Protein AF-A0AAW2IKL6-F1 (afdb_monomer_lite)

Secondary structure (DSSP, 8-state):
-PPP----------EEE-TT--EEESHHHHHHHHHHHHHHHHGGG---HHHHHHHHHTS---S-HHHHHHHHHHTEEESSSS--BGGGEEE-----HHHHHHHHHHHHHHHHHHHHHS-TT--TT-TT--HHHHHHHHHHHHHHHHH--SSS----------S--

InterPro domains:
  IPR052343 Diverse Retrotransposon and Effector-Associated Protein [PTHR46890] (50-148)

pLDDT: mean 72.59, std 14.93, range [31.02, 94.31]

Structure (mmCIF, N/CA/C/O backbone):
data_AF-A0AAW2IKL6-F1
#
_entry.id   AF-A0AAW2IKL6-F1
#
loop_
_atom_site.group_PDB
_atom_site.id
_atom_site.type_symbol
_atom_site.label_atom_id
_atom_site.label_alt_id
_atom_site.label_comp_id
_atom_site.label_asym_id
_atom_site.label_entity_id
_atom_site.label_seq_id
_atom_site.pdbx_PDB_ins_code
_atom_site.Cartn_x
_atom_site.Cartn_y
_atom_site.Cartn_z
_atom_site.occupancy
_atom_site.B_iso_or_equiv
_atom_site.auth_seq_id
_atom_site.auth_comp_id
_atom_site.auth_asym_id
_atom_site.auth_atom_id
_atom_site.pdbx_PDB_model_num
ATOM 1 N N . MET A 1 1 ? -9.487 -8.761 -39.249 1.00 34.03 1 MET A N 1
ATOM 2 C CA . MET A 1 1 ? -8.473 -7.698 -39.400 1.00 34.03 1 MET A CA 1
ATOM 3 C C . MET A 1 1 ? -8.550 -6.831 -38.159 1.00 34.03 1 MET A C 1
ATOM 5 O O . MET A 1 1 ? -9.503 -6.082 -38.029 1.00 34.03 1 MET A O 1
ATOM 9 N N . LEU A 1 2 ? -7.641 -7.036 -37.207 1.00 32.25 2 LEU A N 1
ATOM 10 C CA . LEU A 1 2 ? -7.511 -6.189 -36.021 1.00 32.25 2 LEU A CA 1
ATOM 11 C C . LEU A 1 2 ? -6.420 -5.161 -36.328 1.00 32.25 2 LEU A C 1
ATOM 13 O O . LEU A 1 2 ? -5.327 -5.551 -36.740 1.00 32.25 2 LEU A O 1
ATOM 17 N N . GLU A 1 3 ? -6.736 -3.875 -36.195 1.00 31.02 3 GLU A N 1
ATOM 18 C CA . GLU A 1 3 ? -5.763 -2.793 -36.345 1.00 31.02 3 GLU A CA 1
ATOM 19 C C . GLU A 1 3 ? -4.630 -2.939 -35.313 1.00 31.02 3 GLU A C 1
ATOM 21 O O . GLU A 1 3 ? -4.895 -3.259 -34.149 1.00 31.02 3 GLU A O 1
ATOM 26 N N . PRO A 1 4 ? -3.362 -2.716 -35.700 1.00 36.72 4 PRO A N 1
ATOM 27 C CA . PRO A 1 4 ? -2.260 -2.734 -34.755 1.00 36.72 4 PRO A CA 1
ATOM 28 C C . PRO A 1 4 ? -2.360 -1.534 -33.808 1.00 36.72 4 PRO A C 1
ATOM 30 O O . PRO A 1 4 ? -2.489 -0.388 -34.236 1.00 36.72 4 PRO A O 1
ATOM 33 N N . LEU A 1 5 ? -2.272 -1.830 -32.510 1.00 33.62 5 LEU A N 1
ATOM 34 C CA . LEU A 1 5 ? -2.259 -0.877 -31.404 1.00 33.62 5 LEU A CA 1
ATOM 35 C C . LEU A 1 5 ? -1.321 0.301 -31.725 1.00 33.62 5 LEU A C 1
ATOM 37 O O . LEU A 1 5 ? -0.114 0.121 -31.913 1.00 33.62 5 LEU A O 1
ATOM 41 N N . ASN A 1 6 ? -1.896 1.501 -31.816 1.00 34.19 6 ASN A N 1
ATOM 42 C CA . ASN A 1 6 ? -1.189 2.733 -32.134 1.00 34.19 6 ASN A CA 1
ATOM 43 C C . ASN A 1 6 ? -0.055 2.938 -31.116 1.00 34.19 6 ASN A C 1
ATOM 45 O O . ASN A 1 6 ? -0.304 3.055 -29.914 1.00 34.19 6 ASN A O 1
ATOM 49 N N . LYS A 1 7 ? 1.192 2.929 -31.603 1.00 38.78 7 LYS A N 1
ATOM 50 C CA . LYS A 1 7 ? 2.412 3.215 -30.840 1.00 38.78 7 LYS A CA 1
ATOM 51 C C . LYS A 1 7 ? 2.359 4.673 -30.387 1.00 38.78 7 LYS A C 1
ATOM 53 O O . LYS A 1 7 ? 2.982 5.535 -30.998 1.00 38.78 7 LYS A O 1
ATOM 58 N N . ALA A 1 8 ? 1.594 4.953 -29.334 1.00 37.97 8 ALA A N 1
ATOM 59 C CA . ALA A 1 8 ? 1.669 6.211 -28.619 1.00 37.97 8 ALA A CA 1
ATOM 60 C C . ALA A 1 8 ? 3.132 6.396 -28.213 1.00 37.97 8 ALA A C 1
ATOM 62 O O . ALA A 1 8 ? 3.678 5.641 -27.411 1.00 37.97 8 ALA A O 1
ATOM 63 N N . THR A 1 9 ? 3.770 7.342 -28.891 1.00 37.25 9 THR A N 1
ATOM 64 C CA . THR A 1 9 ? 5.165 7.728 -28.790 1.00 37.25 9 THR A CA 1
ATOM 65 C C . THR A 1 9 ? 5.598 7.733 -27.333 1.00 37.25 9 THR A C 1
ATOM 67 O O . THR A 1 9 ? 5.268 8.657 -26.590 1.00 37.25 9 THR A O 1
ATOM 70 N N . VAL A 1 10 ? 6.355 6.710 -26.926 1.00 43.50 10 VAL A N 1
ATOM 71 C CA . VAL A 1 10 ? 7.163 6.759 -25.709 1.00 43.50 10 VAL A CA 1
ATOM 72 C C . VAL A 1 10 ? 8.055 7.980 -25.892 1.00 43.50 10 VAL A C 1
ATOM 74 O O . VAL A 1 10 ? 9.003 7.951 -26.681 1.00 43.50 10 VAL A O 1
ATOM 77 N N . ARG A 1 11 ? 7.689 9.105 -25.269 1.00 44.06 11 ARG A N 1
ATOM 78 C CA . ARG A 1 11 ? 8.520 10.306 -25.241 1.00 44.06 11 ARG A CA 1
ATOM 79 C C . ARG A 1 11 ? 9.811 9.888 -24.551 1.00 44.06 11 ARG A C 1
ATOM 81 O O . ARG A 1 11 ? 9.855 9.812 -23.330 1.00 44.06 11 ARG A O 1
ATOM 88 N N . ARG A 1 12 ? 10.835 9.545 -25.339 1.00 50.72 12 ARG A N 1
ATOM 89 C CA . ARG A 1 12 ? 12.166 9.238 -24.817 1.00 50.72 12 ARG A CA 1
ATOM 90 C C . ARG A 1 12 ? 12.604 10.439 -23.987 1.00 50.72 12 ARG A C 1
ATOM 92 O O . ARG A 1 12 ? 12.672 11.549 -24.515 1.00 50.72 12 ARG A O 1
ATOM 99 N N . LEU A 1 13 ? 12.849 10.208 -22.701 1.00 54.84 13 LEU A N 1
ATOM 100 C CA . LEU A 1 13 ? 13.464 11.171 -21.796 1.00 54.84 13 LEU A CA 1
ATOM 101 C C . LEU A 1 13 ? 14.757 11.679 -22.428 1.00 54.84 13 LEU A C 1
ATOM 103 O O . LEU A 1 13 ? 15.699 10.910 -22.616 1.00 54.84 13 LEU A O 1
ATOM 107 N N . LYS A 1 14 ? 14.774 12.957 -22.812 1.00 56.94 14 LYS A N 1
ATOM 108 C CA . LYS A 1 14 ? 15.958 13.592 -23.407 1.00 56.94 14 LYS A CA 1
ATOM 109 C C . LYS A 1 14 ? 16.892 14.164 -22.344 1.00 56.94 14 LYS A C 1
ATOM 111 O O . LYS A 1 14 ? 18.091 14.219 -22.582 1.00 56.94 14 LYS A O 1
ATOM 116 N N . ILE A 1 15 ? 16.336 14.577 -21.205 1.00 61.84 15 ILE A N 1
ATOM 117 C CA . ILE A 1 15 ? 17.036 15.252 -20.112 1.00 61.84 15 ILE A CA 1
ATOM 118 C C . ILE A 1 15 ? 16.454 14.712 -18.804 1.00 61.84 15 ILE A C 1
ATOM 120 O O . ILE A 1 15 ? 15.232 14.666 -18.657 1.00 61.84 15 ILE A O 1
ATOM 124 N N . LEU A 1 16 ? 17.316 14.286 -17.886 1.00 67.69 16 LEU A N 1
ATO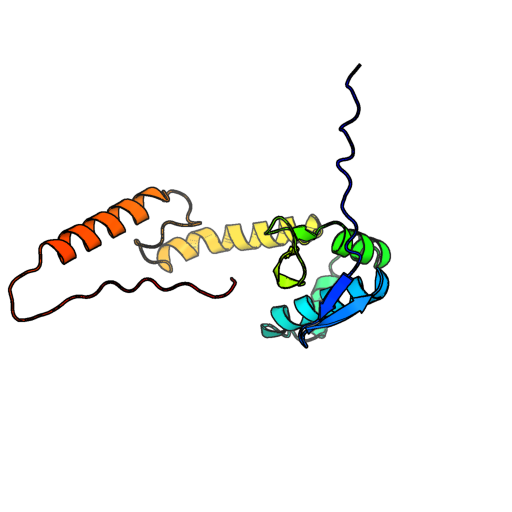M 125 C CA . LEU A 1 16 ? 16.964 13.913 -16.515 1.00 67.69 16 LEU A CA 1
ATOM 126 C C . LEU A 1 16 ? 17.845 14.706 -15.560 1.00 67.69 16 LEU A C 1
ATOM 128 O O . LEU A 1 16 ? 19.002 14.967 -15.860 1.00 67.69 16 LEU A O 1
ATOM 132 N N . ARG A 1 17 ? 17.325 15.087 -14.396 1.00 73.19 17 ARG A N 1
ATOM 133 C CA . ARG A 1 17 ? 18.151 15.671 -13.332 1.00 73.19 17 ARG A CA 1
ATOM 134 C C . ARG A 1 17 ? 18.490 14.623 -12.276 1.00 73.19 17 ARG A C 1
ATOM 136 O O . ARG A 1 17 ? 17.602 13.904 -11.810 1.00 73.19 17 ARG A O 1
ATOM 143 N N . ASN A 1 18 ? 19.763 14.546 -11.892 1.00 69.44 18 ASN A N 1
ATOM 144 C CA . ASN A 1 18 ? 20.234 13.650 -10.834 1.00 69.44 18 ASN A CA 1
ATOM 145 C C . ASN A 1 18 ? 19.854 14.162 -9.428 1.00 69.44 18 ASN A C 1
ATOM 147 O O . ASN A 1 18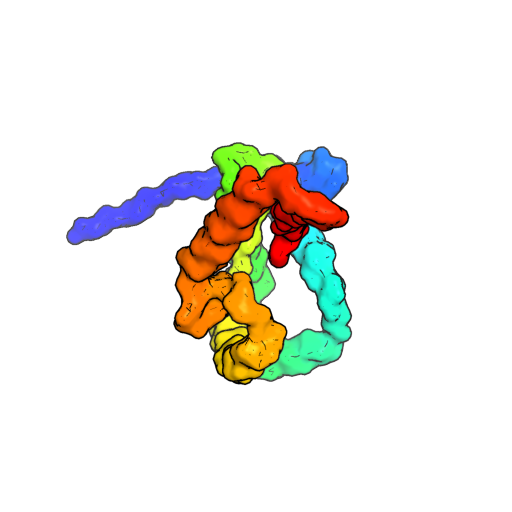 ? 19.249 15.225 -9.266 1.00 69.44 18 ASN A O 1
ATOM 151 N N . ASN A 1 19 ? 20.242 13.423 -8.383 1.00 66.06 19 ASN A N 1
ATOM 152 C CA . ASN A 1 19 ? 19.964 13.790 -6.985 1.00 66.06 19 ASN A CA 1
ATOM 153 C C . ASN A 1 19 ? 20.547 15.150 -6.560 1.00 66.06 19 ASN A C 1
ATOM 155 O O . ASN A 1 19 ? 20.019 15.775 -5.643 1.00 66.06 19 ASN A O 1
ATOM 159 N N . ALA A 1 20 ? 21.594 15.626 -7.237 1.00 71.62 20 ALA A N 1
ATOM 160 C CA . ALA A 1 20 ? 22.206 16.936 -7.023 1.00 71.62 20 ALA A CA 1
ATOM 161 C C . ALA A 1 20 ? 21.573 18.051 -7.884 1.00 71.62 20 ALA A C 1
ATOM 163 O O . ALA A 1 20 ? 22.082 19.168 -7.909 1.00 71.62 20 ALA A O 1
ATOM 164 N N . ARG A 1 21 ? 20.458 17.765 -8.577 1.00 68.62 21 ARG A N 1
ATOM 165 C CA . ARG A 1 21 ? 19.766 18.653 -9.535 1.00 68.62 21 ARG A CA 1
ATOM 166 C C . ARG A 1 21 ? 20.604 19.054 -10.752 1.00 68.62 21 ARG A C 1
ATOM 168 O O . ARG A 1 21 ? 20.248 20.006 -11.443 1.00 68.62 21 ARG A O 1
ATOM 175 N N . VAL A 1 22 ? 21.675 18.322 -11.039 1.00 76.25 22 VAL A N 1
ATOM 176 C CA . VAL A 1 22 ? 22.470 18.512 -12.253 1.00 76.25 22 VAL A CA 1
ATOM 177 C C . VAL A 1 22 ? 21.766 17.809 -13.405 1.00 76.25 22 VAL A C 1
ATOM 179 O O . VAL A 1 22 ? 21.278 16.690 -13.243 1.00 76.25 22 VAL A O 1
ATOM 182 N N . GLU A 1 23 ? 21.678 18.487 -14.545 1.00 77.31 23 GLU A N 1
ATOM 183 C CA . GLU A 1 23 ? 21.094 17.941 -15.767 1.00 77.31 23 GLU A CA 1
ATOM 184 C C . GLU A 1 23 ? 22.032 16.919 -16.400 1.00 77.31 23 GLU A C 1
ATOM 186 O O . GLU A 1 23 ? 23.234 17.140 -16.527 1.00 77.31 23 GLU A O 1
ATOM 191 N N . VAL A 1 24 ? 21.444 15.797 -16.781 1.00 72.38 24 VAL A N 1
ATOM 192 C CA . VAL A 1 24 ? 22.090 14.618 -17.330 1.00 72.38 24 VAL A CA 1
ATOM 193 C C . VAL A 1 24 ? 21.542 14.408 -18.734 1.00 72.38 24 VAL A C 1
ATOM 195 O O . VAL A 1 24 ? 20.331 14.540 -18.967 1.00 72.38 24 VAL A O 1
ATOM 198 N N . TYR A 1 25 ? 22.440 14.136 -19.678 1.00 71.31 25 TYR A N 1
ATOM 199 C CA . TYR A 1 25 ? 22.144 14.228 -21.097 1.00 71.31 25 TYR A CA 1
ATOM 200 C C . TYR A 1 25 ? 22.449 12.907 -21.799 1.00 71.31 25 TYR A C 1
ATOM 202 O O . TYR A 1 25 ? 23.591 12.510 -21.995 1.00 71.31 25 TYR A O 1
ATOM 210 N N . GLY A 1 26 ? 21.392 12.257 -22.284 1.00 67.06 26 GLY A N 1
ATOM 211 C CA . GLY A 1 26 ? 21.503 11.064 -23.119 1.00 67.06 26 GLY A CA 1
ATOM 212 C C . GLY A 1 26 ? 21.111 9.758 -22.417 1.00 67.06 26 GLY A C 1
ATOM 213 O O . GLY A 1 26 ? 21.082 9.671 -21.191 1.00 67.06 26 GLY A O 1
ATOM 214 N N . PRO A 1 27 ? 20.754 8.724 -23.201 1.00 62.12 27 PRO A N 1
ATOM 215 C CA . PRO A 1 27 ? 20.122 7.505 -22.694 1.00 62.12 27 PRO A CA 1
ATOM 216 C C . PRO A 1 27 ? 20.987 6.733 -21.686 1.00 62.12 27 PRO A C 1
ATOM 218 O O . PRO A 1 27 ? 20.452 6.285 -20.675 1.00 62.12 27 PRO A O 1
ATOM 221 N N . ASN A 1 28 ? 22.303 6.654 -21.900 1.00 66.69 28 ASN A N 1
ATOM 222 C CA . ASN A 1 28 ? 23.208 5.896 -21.028 1.00 66.69 28 ASN A CA 1
ATOM 223 C C . ASN A 1 28 ? 23.434 6.595 -19.675 1.00 66.69 28 ASN A C 1
ATOM 225 O O . ASN A 1 28 ? 23.405 5.954 -18.627 1.00 66.69 28 ASN A O 1
ATOM 229 N N . GLU A 1 29 ? 23.615 7.920 -19.666 1.00 69.69 29 GLU A N 1
ATOM 230 C CA . GLU A 1 29 ? 23.780 8.669 -18.412 1.00 69.69 29 GLU A CA 1
ATOM 231 C C . GLU A 1 29 ? 22.472 8.714 -17.606 1.00 69.69 29 GLU A C 1
ATOM 233 O O . GLU A 1 29 ? 22.474 8.615 -16.375 1.00 69.69 29 GLU A O 1
ATOM 238 N N . ASN A 1 30 ? 21.337 8.795 -18.305 1.00 67.12 30 ASN A N 1
ATOM 239 C CA . ASN A 1 30 ? 20.011 8.668 -17.715 1.00 67.12 30 ASN A CA 1
ATOM 240 C C . ASN A 1 30 ? 19.852 7.305 -17.027 1.00 67.12 30 ASN A C 1
ATOM 242 O O . ASN A 1 30 ? 19.454 7.254 -15.863 1.00 67.12 30 ASN A O 1
ATOM 246 N N . GLN A 1 31 ? 20.208 6.214 -17.715 1.00 65.62 31 GLN A N 1
ATOM 247 C CA . GLN A 1 31 ? 20.206 4.858 -17.157 1.00 65.62 31 GLN A CA 1
ATOM 248 C C . GLN A 1 31 ? 21.073 4.751 -15.904 1.00 65.62 31 GLN A C 1
ATOM 250 O O . GLN A 1 31 ? 20.588 4.273 -14.880 1.00 65.62 31 GLN A O 1
ATOM 255 N N . ALA A 1 32 ? 22.312 5.246 -15.954 1.00 70.44 32 ALA A N 1
ATOM 256 C CA . ALA A 1 32 ? 23.220 5.229 -14.811 1.00 70.44 32 ALA A CA 1
ATOM 257 C C . ALA A 1 32 ? 22.642 6.002 -13.614 1.00 70.44 32 ALA A C 1
ATOM 259 O O . ALA A 1 32 ? 22.638 5.499 -12.493 1.00 70.44 32 ALA A O 1
ATOM 260 N N . THR A 1 33 ? 22.063 7.179 -13.862 1.00 73.94 33 THR A N 1
ATOM 261 C CA . THR A 1 33 ? 21.440 8.018 -12.826 1.00 73.94 33 THR A CA 1
ATOM 262 C C . THR A 1 33 ? 20.225 7.336 -12.190 1.00 73.94 33 THR A C 1
ATOM 264 O O . THR A 1 33 ? 20.030 7.391 -10.975 1.00 73.94 33 THR A O 1
ATOM 267 N N . ILE A 1 34 ? 19.399 6.672 -13.000 1.00 70.62 34 ILE A N 1
ATOM 268 C CA . ILE A 1 34 ? 18.235 5.905 -12.543 1.00 70.62 34 ILE A CA 1
ATOM 269 C C . ILE A 1 34 ? 18.679 4.693 -11.714 1.00 70.62 34 ILE A C 1
ATOM 271 O O . ILE A 1 34 ? 18.145 4.460 -10.626 1.00 70.62 34 ILE A O 1
ATOM 275 N N . ALA A 1 35 ? 19.665 3.940 -12.204 1.00 70.06 35 ALA A N 1
ATOM 276 C CA . ALA A 1 35 ? 20.213 2.774 -11.522 1.00 70.06 35 ALA A CA 1
ATOM 277 C C . ALA A 1 35 ? 20.843 3.159 -10.176 1.00 70.06 35 ALA A C 1
ATOM 279 O O . ALA A 1 35 ? 20.554 2.528 -9.159 1.00 70.06 35 AL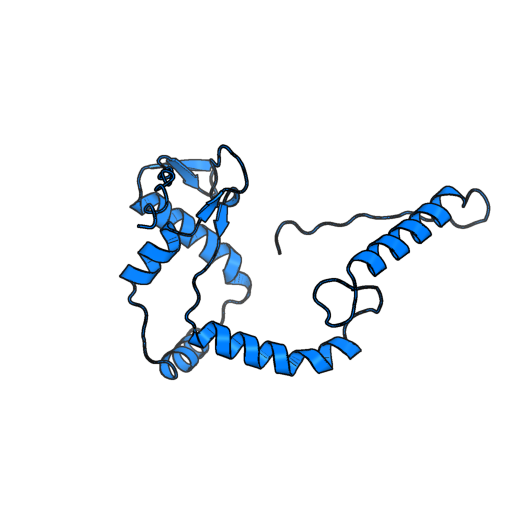A A O 1
ATOM 280 N N . GLU A 1 36 ? 21.629 4.238 -10.139 1.00 74.19 36 GLU A N 1
ATOM 281 C CA . GLU A 1 36 ? 22.220 4.779 -8.914 1.00 74.19 36 GLU A CA 1
ATOM 282 C C . GLU A 1 36 ? 21.140 5.217 -7.914 1.00 74.19 36 GLU A C 1
ATOM 284 O O . GLU A 1 36 ? 21.203 4.869 -6.731 1.00 74.19 36 GLU A O 1
ATOM 289 N N . TYR A 1 37 ? 20.118 5.942 -8.381 1.00 72.75 37 TYR A N 1
ATOM 290 C CA . TYR A 1 37 ? 19.010 6.397 -7.545 1.00 72.75 37 TYR A CA 1
ATOM 291 C C . TYR A 1 37 ? 18.296 5.239 -6.844 1.00 72.75 37 TYR A C 1
ATOM 293 O O . TYR A 1 37 ? 18.148 5.248 -5.619 1.00 72.75 37 TYR A O 1
ATOM 301 N N . PHE A 1 38 ? 17.865 4.234 -7.611 1.00 67.19 38 PHE A N 1
ATOM 302 C CA . PHE A 1 38 ? 17.131 3.101 -7.056 1.00 67.19 38 PHE A CA 1
ATOM 303 C C . PHE A 1 38 ? 18.029 2.184 -6.230 1.00 67.19 38 PHE A C 1
ATOM 305 O O . PHE A 1 38 ? 17.605 1.756 -5.158 1.00 67.19 38 PHE A O 1
ATOM 312 N N . SER A 1 39 ? 19.282 1.968 -6.640 1.00 67.56 39 SER A N 1
ATOM 313 C CA . SER A 1 39 ? 20.270 1.262 -5.817 1.00 67.56 39 SER A CA 1
ATOM 314 C C . SER A 1 39 ? 20.390 1.910 -4.436 1.00 67.56 39 SER A C 1
ATOM 316 O O . SER A 1 39 ? 20.274 1.231 -3.422 1.00 67.56 39 SER A O 1
ATOM 318 N N . ASN A 1 40 ? 20.510 3.239 -4.369 1.00 69.50 40 ASN A N 1
ATOM 319 C CA . ASN A 1 40 ? 20.616 3.960 -3.100 1.00 69.50 40 ASN A CA 1
ATOM 320 C C . ASN A 1 40 ? 19.357 3.871 -2.225 1.00 69.50 40 ASN A C 1
ATOM 322 O O . ASN A 1 40 ? 19.484 3.770 -1.008 1.00 69.50 40 ASN A O 1
ATOM 326 N N . ILE A 1 41 ? 18.158 3.874 -2.814 1.00 65.94 41 ILE A N 1
ATOM 327 C CA . ILE A 1 41 ? 16.906 3.711 -2.056 1.00 65.94 41 ILE A CA 1
ATOM 328 C C . ILE A 1 41 ? 16.800 2.313 -1.440 1.00 65.94 41 ILE A C 1
ATOM 330 O O . ILE A 1 41 ? 16.401 2.182 -0.286 1.00 65.94 41 ILE A O 1
ATOM 334 N N . PHE A 1 42 ? 17.176 1.271 -2.182 1.00 59.34 42 PHE A N 1
ATOM 335 C CA . PHE A 1 42 ? 17.027 -0.118 -1.734 1.00 59.34 42 PHE A CA 1
ATOM 336 C C . PHE A 1 42 ? 18.230 -0.654 -0.938 1.00 59.34 42 PHE A C 1
ATOM 338 O O . PHE A 1 42 ? 18.198 -1.785 -0.452 1.00 59.34 42 PHE A O 1
ATOM 345 N N . LYS A 1 43 ? 19.273 0.161 -0.723 1.00 60.78 43 LYS A N 1
ATOM 346 C CA . LYS A 1 43 ? 20.432 -0.181 0.122 1.00 60.78 43 LYS A CA 1
ATOM 347 C C . LYS A 1 43 ? 20.094 -0.401 1.599 1.00 60.78 43 LYS A C 1
ATOM 349 O O . LYS A 1 43 ? 20.939 -0.932 2.312 1.00 60.78 43 LYS A O 1
ATOM 354 N N . SER A 1 44 ? 18.901 -0.040 2.086 1.00 45.69 44 SER A N 1
ATOM 355 C CA . SER A 1 44 ? 18.587 -0.155 3.523 1.00 45.69 44 SER A CA 1
ATOM 356 C C . SER A 1 44 ? 18.619 -1.595 4.048 1.00 45.69 44 SER A C 1
ATOM 358 O O . SER A 1 44 ? 18.745 -1.792 5.252 1.00 45.69 44 SER A O 1
ATOM 360 N N . THR A 1 45 ? 18.498 -2.594 3.171 1.00 55.88 45 THR A N 1
ATOM 361 C CA . THR A 1 45 ? 18.561 -4.013 3.544 1.00 55.88 45 THR A CA 1
ATOM 362 C C . THR A 1 45 ? 19.946 -4.640 3.424 1.00 55.88 45 THR A C 1
ATOM 364 O O . THR A 1 45 ? 20.090 -5.748 3.921 1.00 55.88 45 THR A O 1
ATOM 367 N N . ASN A 1 46 ? 20.912 -3.962 2.779 1.00 55.59 46 ASN A N 1
ATOM 368 C CA . ASN A 1 46 ? 22.267 -4.413 2.407 1.00 55.59 46 ASN A CA 1
ATOM 369 C C . ASN A 1 46 ? 22.573 -5.897 2.720 1.00 55.59 46 ASN A C 1
ATOM 371 O O . ASN A 1 46 ? 23.383 -6.169 3.609 1.00 55.59 46 ASN A O 1
ATOM 375 N N . PRO A 1 47 ? 21.891 -6.856 2.059 1.00 62.84 47 PRO A N 1
ATOM 376 C CA . PRO A 1 47 ? 22.088 -8.258 2.379 1.00 62.84 47 PRO A CA 1
ATOM 377 C C . PRO A 1 47 ? 23.503 -8.642 1.964 1.00 62.84 47 PRO A C 1
ATOM 379 O O . PRO A 1 47 ? 23.967 -8.231 0.898 1.00 62.84 47 PRO A O 1
ATOM 382 N N . ASP A 1 48 ? 24.191 -9.395 2.818 1.00 67.50 48 ASP A N 1
ATOM 383 C CA . ASP A 1 48 ? 25.559 -9.816 2.544 1.00 67.50 48 ASP A CA 1
ATOM 384 C C . ASP A 1 48 ? 25.643 -10.528 1.183 1.00 67.50 48 ASP A C 1
ATOM 386 O O . ASP A 1 48 ? 24.770 -11.335 0.843 1.00 67.50 48 ASP A O 1
ATOM 390 N N . SER A 1 49 ? 26.711 -10.267 0.418 1.00 68.31 49 SER A N 1
ATOM 391 C CA . SER A 1 49 ? 26.881 -10.807 -0.941 1.00 68.31 49 SER A CA 1
ATOM 392 C C . SER A 1 49 ? 26.708 -12.324 -1.014 1.00 68.31 49 SER A C 1
ATOM 394 O O . SER A 1 49 ? 26.140 -12.819 -1.981 1.00 68.31 49 SER A O 1
ATOM 396 N N . TRP A 1 50 ? 27.111 -13.057 0.029 1.00 73.25 50 TRP A N 1
ATOM 397 C CA . TRP A 1 50 ? 26.977 -14.514 0.083 1.00 73.25 50 TRP A CA 1
ATOM 398 C C . TRP A 1 50 ? 25.511 -14.980 0.072 1.00 73.25 50 TRP A C 1
ATOM 400 O O . TRP A 1 50 ? 25.203 -15.974 -0.573 1.00 73.25 50 TRP A O 1
ATOM 410 N N . VAL A 1 51 ? 24.587 -14.245 0.707 1.00 69.12 51 VAL A N 1
ATOM 411 C CA . VAL A 1 51 ? 23.149 -14.576 0.709 1.00 69.12 51 VAL A CA 1
ATOM 412 C C . VAL A 1 51 ? 22.569 -14.411 -0.691 1.00 69.12 51 VAL A C 1
ATOM 414 O O . VAL A 1 51 ? 21.766 -15.226 -1.146 1.00 69.12 51 VAL A O 1
ATOM 417 N N . ILE A 1 52 ? 22.973 -13.342 -1.383 1.00 65.56 52 ILE A N 1
ATOM 418 C CA . ILE A 1 52 ? 22.543 -13.085 -2.757 1.00 65.56 52 ILE A CA 1
ATOM 419 C C . ILE A 1 52 ? 23.099 -14.175 -3.675 1.00 65.56 52 ILE A C 1
ATOM 421 O O . ILE A 1 52 ? 22.339 -14.757 -4.443 1.00 65.56 52 ILE A O 1
ATOM 425 N N . GLU A 1 53 ? 24.392 -14.482 -3.574 1.00 68.75 53 GLU A N 1
ATOM 426 C CA . GLU A 1 53 ? 25.046 -15.516 -4.380 1.00 68.75 53 GLU A CA 1
ATOM 427 C C . GLU A 1 53 ? 24.444 -16.903 -4.146 1.00 68.75 53 GLU A C 1
ATOM 429 O O . GLU A 1 53 ? 24.193 -17.621 -5.110 1.00 68.75 53 GLU A O 1
ATOM 434 N N . GLU A 1 54 ? 24.124 -17.266 -2.904 1.00 76.12 54 GLU A N 1
ATOM 435 C CA . GLU A 1 54 ? 23.499 -18.549 -2.581 1.00 76.12 54 GLU A CA 1
ATOM 436 C C . GLU A 1 54 ? 22.096 -18.659 -3.200 1.00 76.12 54 GLU A C 1
ATOM 438 O O . GLU A 1 54 ? 21.781 -19.652 -3.862 1.00 76.12 54 GLU A O 1
ATOM 443 N N . ILE A 1 55 ? 21.277 -17.606 -3.099 1.00 66.06 55 ILE A N 1
ATOM 444 C CA . ILE A 1 55 ? 19.947 -17.567 -3.727 1.00 66.06 55 ILE A CA 1
ATOM 445 C C . ILE A 1 55 ? 20.057 -17.598 -5.257 1.00 66.06 55 ILE A C 1
ATOM 447 O O . ILE A 1 55 ? 19.297 -18.315 -5.909 1.00 66.06 55 ILE A O 1
ATOM 451 N N . LEU A 1 56 ? 20.988 -16.835 -5.838 1.00 64.75 56 LEU A N 1
ATOM 452 C CA . LEU A 1 56 ? 21.203 -16.791 -7.285 1.00 64.75 56 LEU A CA 1
ATOM 453 C C . LEU A 1 56 ? 21.762 -18.111 -7.821 1.00 64.75 56 LEU A C 1
ATOM 455 O O . LEU A 1 56 ? 21.370 -18.520 -8.908 1.00 64.75 56 LEU A O 1
ATOM 459 N N . SER A 1 57 ? 22.601 -18.817 -7.057 1.00 73.44 57 SER A N 1
ATOM 460 C CA . SER A 1 57 ? 23.135 -20.133 -7.438 1.00 73.44 57 SER A CA 1
ATOM 461 C C . SER A 1 57 ? 22.043 -21.198 -7.563 1.00 73.44 57 SER A C 1
ATOM 463 O O . SER A 1 57 ? 22.159 -22.127 -8.359 1.00 73.44 57 SER A O 1
ATOM 465 N N . CYS A 1 58 ? 20.942 -21.029 -6.826 1.00 70.81 58 CYS A N 1
ATOM 466 C CA . CYS A 1 58 ? 19.770 -21.894 -6.905 1.00 70.81 58 CYS A CA 1
ATOM 467 C C . CYS A 1 58 ? 18.872 -21.594 -8.121 1.00 70.81 58 CYS A C 1
ATOM 469 O O . CYS A 1 58 ? 17.853 -22.265 -8.305 1.00 70.81 58 CYS A O 1
ATOM 471 N N . LEU A 1 59 ? 19.188 -20.575 -8.926 1.00 58.03 59 LEU A N 1
ATOM 472 C CA . LEU A 1 59 ? 18.346 -20.088 -10.014 1.00 58.03 59 LEU A CA 1
ATOM 473 C C . LEU A 1 59 ? 19.083 -20.166 -11.353 1.00 58.03 59 LEU A C 1
ATOM 475 O O . LEU A 1 59 ? 20.166 -19.617 -11.519 1.00 58.03 59 LEU A O 1
ATOM 479 N N . GLU A 1 60 ? 18.458 -20.781 -12.359 1.00 66.88 60 GLU A N 1
ATOM 480 C CA . GLU A 1 60 ? 18.965 -20.682 -13.730 1.00 66.88 60 GLU A CA 1
ATOM 481 C C . GLU A 1 60 ? 18.877 -19.221 -14.214 1.00 66.88 60 GLU A C 1
ATOM 483 O O . GLU A 1 60 ? 17.775 -18.646 -14.213 1.00 66.88 60 GLU A O 1
ATOM 488 N N . PRO A 1 61 ? 19.985 -18.607 -14.670 1.00 62.25 61 PRO A N 1
ATOM 489 C CA . PRO A 1 61 ? 19.943 -17.271 -15.243 1.00 62.25 61 PRO A CA 1
ATOM 490 C C . PRO A 1 61 ? 19.126 -17.302 -16.540 1.00 62.25 61 PRO A C 1
ATOM 492 O O . PRO A 1 61 ? 19.512 -17.911 -17.534 1.00 62.25 61 PRO A O 1
ATOM 495 N N . ARG A 1 62 ? 17.955 -16.656 -16.516 1.00 62.09 62 ARG A N 1
ATOM 496 C CA . ARG A 1 62 ? 17.045 -16.539 -17.674 1.00 62.09 62 ARG A CA 1
ATOM 497 C C . ARG A 1 62 ? 16.911 -15.123 -18.225 1.00 62.09 62 ARG A C 1
ATOM 499 O O . ARG A 1 62 ? 16.184 -14.918 -19.192 1.00 62.09 62 ARG A O 1
ATOM 506 N N . VAL A 1 63 ? 17.568 -14.156 -17.594 1.00 63.50 63 VAL A N 1
ATOM 507 C CA . VAL A 1 63 ? 17.561 -12.748 -17.996 1.00 63.50 63 VAL A CA 1
ATOM 508 C C . VAL A 1 63 ? 19.014 -12.314 -18.124 1.00 63.50 63 VAL A C 1
ATOM 510 O O . VAL A 1 63 ? 19.764 -12.441 -17.160 1.00 63.50 63 VAL A O 1
ATOM 513 N N . MET A 1 64 ? 19.404 -11.854 -19.312 1.00 66.38 64 MET A N 1
ATOM 514 C CA . MET A 1 64 ? 20.741 -11.303 -19.557 1.00 66.38 64 MET A CA 1
ATOM 515 C C . MET A 1 64 ? 20.846 -9.884 -18.980 1.00 66.38 64 MET A C 1
ATOM 517 O O . MET A 1 64 ? 19.827 -9.204 -18.837 1.00 66.38 64 MET A O 1
ATOM 521 N N . GLU A 1 65 ? 22.059 -9.409 -18.693 1.00 65.88 65 GLU A N 1
ATOM 522 C CA . GLU A 1 65 ? 22.288 -8.027 -18.233 1.00 65.88 65 GLU A CA 1
ATOM 523 C C . GLU A 1 65 ? 21.700 -6.998 -19.209 1.00 65.88 65 GLU A C 1
ATOM 525 O O . GLU A 1 65 ? 20.965 -6.106 -18.795 1.00 65.88 65 GLU A O 1
ATOM 530 N N . GLU A 1 66 ? 21.888 -7.215 -20.510 1.00 63.94 66 GLU A N 1
ATOM 531 C CA . GLU A 1 66 ? 21.330 -6.386 -21.587 1.00 63.94 66 GLU A CA 1
ATOM 532 C C . GLU A 1 66 ? 19.793 -6.311 -21.538 1.00 63.94 66 GLU A C 1
ATOM 534 O O . GLU A 1 66 ? 19.197 -5.248 -21.710 1.00 63.94 66 GLU A O 1
ATOM 539 N N . MET A 1 67 ? 19.132 -7.436 -21.234 1.00 61.44 67 MET A N 1
ATOM 540 C CA . MET A 1 67 ? 17.676 -7.475 -21.080 1.00 61.44 67 MET A CA 1
ATOM 541 C C . MET A 1 67 ? 17.241 -6.668 -19.855 1.00 61.44 67 MET A C 1
ATOM 543 O O . MET A 1 67 ? 16.249 -5.947 -19.910 1.00 61.44 67 MET A O 1
ATOM 547 N N . ASN A 1 68 ? 17.983 -6.762 -18.748 1.00 63.50 68 ASN A N 1
ATOM 548 C CA . ASN A 1 68 ? 17.719 -5.973 -17.546 1.00 63.50 68 ASN A CA 1
ATOM 549 C C . ASN A 1 68 ? 17.866 -4.465 -17.800 1.00 63.50 68 ASN A C 1
ATOM 551 O O . ASN A 1 68 ? 17.030 -3.697 -17.323 1.00 63.50 68 ASN A O 1
ATOM 555 N N . GLU A 1 69 ? 18.872 -4.036 -18.565 1.00 63.44 69 GLU A N 1
ATOM 556 C CA . GLU A 1 69 ? 19.066 -2.627 -18.934 1.00 63.44 69 GLU A CA 1
ATOM 557 C C . GLU A 1 69 ? 17.927 -2.086 -19.811 1.00 63.44 69 GLU A C 1
ATOM 559 O O . GLU A 1 69 ? 17.422 -0.978 -19.577 1.00 63.44 69 GLU A O 1
ATOM 564 N N . GLU A 1 70 ? 17.470 -2.876 -20.787 1.00 62.59 70 GLU A N 1
ATOM 565 C CA . GLU A 1 70 ? 16.336 -2.519 -21.643 1.00 62.59 70 GLU A CA 1
ATOM 566 C C . GLU A 1 70 ? 15.023 -2.468 -20.841 1.00 62.59 70 GLU A C 1
ATOM 568 O O . GLU A 1 70 ? 14.240 -1.515 -20.959 1.00 62.59 70 GLU A O 1
ATOM 573 N N . PHE A 1 71 ? 14.800 -3.443 -19.953 1.00 61.47 71 PHE A N 1
ATOM 574 C CA . PHE A 1 71 ? 13.624 -3.467 -19.089 1.00 61.47 71 PHE A CA 1
ATOM 575 C C . PHE A 1 71 ? 13.598 -2.286 -18.117 1.00 61.47 71 PHE A C 1
ATOM 577 O O . PHE A 1 71 ? 12.548 -1.658 -17.987 1.00 61.47 71 PHE A O 1
ATOM 584 N N . LEU A 1 72 ? 14.731 -1.921 -17.507 1.00 60.25 72 LEU A N 1
ATOM 585 C CA . LEU A 1 72 ? 14.832 -0.775 -16.599 1.00 60.25 72 LEU A CA 1
ATOM 586 C C . LEU A 1 72 ? 14.461 0.546 -17.298 1.00 60.25 72 LEU A C 1
ATOM 588 O O . LEU A 1 72 ? 13.750 1.369 -16.721 1.00 60.25 72 LEU A O 1
ATOM 592 N N . MET A 1 73 ? 14.888 0.741 -18.553 1.00 57.44 73 MET A N 1
ATOM 593 C CA . MET A 1 73 ? 14.529 1.940 -19.325 1.00 57.44 73 MET A CA 1
ATOM 594 C C . MET A 1 73 ? 13.074 1.956 -19.787 1.00 57.44 73 MET A C 1
ATOM 596 O O . MET A 1 73 ? 12.447 3.015 -19.806 1.00 57.44 73 MET A O 1
ATOM 600 N N . SER A 1 74 ? 12.538 0.805 -20.195 1.00 55.97 74 SER A N 1
ATOM 601 C CA . SER A 1 74 ? 11.188 0.716 -20.766 1.00 55.97 74 SER A CA 1
ATOM 602 C C . SER A 1 74 ? 10.065 0.951 -19.747 1.00 55.97 74 SER A C 1
ATOM 604 O O . SER A 1 74 ? 8.932 1.226 -20.143 1.00 55.97 74 SER A O 1
ATOM 606 N N . MET A 1 75 ? 10.361 0.858 -18.446 1.00 59.50 75 MET A N 1
ATOM 607 C CA . MET A 1 75 ? 9.339 0.696 -17.409 1.00 59.50 75 MET A CA 1
ATOM 608 C C . MET A 1 75 ? 9.135 1.893 -16.470 1.00 59.50 75 MET A C 1
ATOM 610 O O . MET A 1 75 ? 8.418 1.788 -15.472 1.00 59.50 75 MET A O 1
ATOM 614 N N . LEU A 1 76 ? 9.717 3.046 -16.794 1.00 65.81 76 LEU A N 1
ATOM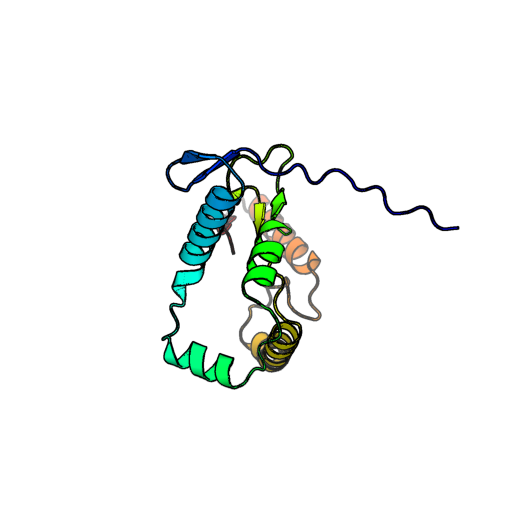 615 C CA . LEU A 1 76 ? 9.486 4.293 -16.069 1.00 65.81 76 LEU A CA 1
ATOM 616 C C . LEU A 1 76 ? 8.151 4.913 -16.495 1.00 65.81 76 LEU A C 1
ATOM 618 O O . LEU A 1 76 ? 8.070 5.610 -17.508 1.00 65.81 76 LEU A O 1
ATOM 622 N N . LEU A 1 77 ? 7.088 4.677 -15.718 1.00 73.44 77 LEU A N 1
ATOM 623 C CA . LEU A 1 77 ? 5.800 5.333 -15.967 1.00 73.44 77 LEU A CA 1
ATOM 624 C C . LEU A 1 77 ? 5.776 6.734 -15.345 1.00 73.44 77 LEU A C 1
ATOM 626 O O . LEU A 1 77 ? 6.000 6.860 -14.141 1.00 73.44 77 LEU A O 1
ATOM 630 N N . PRO A 1 78 ? 5.452 7.789 -16.104 1.00 77.00 78 PRO A N 1
ATOM 631 C CA . PRO A 1 78 ? 5.393 9.140 -15.561 1.00 77.00 78 PRO A CA 1
ATOM 632 C C . PRO A 1 78 ? 4.261 9.288 -14.528 1.00 77.00 78 PRO A C 1
ATOM 634 O O . PRO A 1 78 ? 3.140 8.831 -14.746 1.00 77.00 78 PRO A O 1
ATOM 637 N N . LYS A 1 79 ? 4.547 9.942 -13.396 1.00 75.06 79 LYS A N 1
ATOM 638 C CA . LYS A 1 79 ? 3.572 10.355 -12.365 1.00 75.06 79 LYS A CA 1
ATOM 639 C C . LYS A 1 79 ? 2.789 11.598 -12.769 1.00 75.06 79 LYS A C 1
ATOM 641 O O . LYS A 1 79 ? 1.673 11.801 -12.304 1.00 75.06 79 LYS A O 1
ATOM 646 N N . CYS A 1 80 ? 3.391 12.446 -13.595 1.00 78.56 80 CYS A N 1
ATOM 647 C CA . CYS A 1 80 ? 2.867 13.745 -13.991 1.00 78.56 80 CYS A CA 1
ATOM 648 C C . CYS A 1 80 ? 3.073 13.977 -15.495 1.00 78.56 80 CYS A C 1
ATOM 650 O O . CYS A 1 80 ? 3.815 13.255 -16.156 1.00 78.56 80 CYS A O 1
ATOM 652 N N . ALA A 1 81 ? 2.394 14.982 -16.052 1.00 77.81 81 ALA A N 1
ATOM 653 C CA . ALA A 1 81 ? 2.395 15.234 -17.495 1.00 77.81 81 ALA A CA 1
ATOM 654 C C . ALA A 1 81 ? 3.783 15.600 -18.065 1.00 77.81 81 ALA A C 1
ATOM 656 O O . ALA A 1 81 ? 4.078 15.257 -19.209 1.00 77.81 81 ALA A O 1
ATOM 657 N N . ASN A 1 82 ? 4.624 16.267 -17.267 1.00 79.69 82 ASN A N 1
ATOM 658 C CA . ASN A 1 82 ? 5.964 16.722 -17.643 1.00 79.69 82 ASN A CA 1
ATOM 659 C C . ASN A 1 82 ? 6.971 16.301 -16.560 1.00 79.69 82 ASN A C 1
ATOM 661 O O . ASN A 1 82 ? 7.285 17.103 -15.682 1.00 79.69 82 ASN A O 1
ATOM 665 N N . PRO A 1 83 ? 7.422 15.039 -16.569 1.00 73.56 83 PRO A N 1
ATOM 666 C CA . PRO A 1 83 ? 8.393 14.558 -15.596 1.00 73.56 83 PRO A CA 1
ATOM 667 C C . PRO A 1 83 ? 9.796 15.098 -15.925 1.00 73.56 83 PRO A C 1
ATOM 669 O O . PRO A 1 83 ? 10.266 14.958 -17.055 1.00 73.56 83 PRO A O 1
ATOM 672 N N . GLU A 1 84 ? 10.469 15.700 -14.943 1.00 76.31 84 GLU A N 1
ATOM 673 C CA . GLU A 1 84 ? 11.827 16.262 -15.094 1.00 76.31 84 GLU A CA 1
ATOM 674 C C . GLU A 1 84 ? 12.862 15.519 -14.237 1.00 76.31 84 GLU A C 1
ATOM 676 O O . GLU A 1 84 ? 14.062 15.527 -14.528 1.00 76.31 84 GLU A O 1
ATOM 681 N N . LEU A 1 85 ? 12.406 14.874 -13.161 1.00 73.19 85 LEU A N 1
ATOM 682 C CA . LEU A 1 85 ? 13.249 14.249 -12.148 1.00 73.19 85 LEU A CA 1
ATOM 683 C C . LEU A 1 85 ? 12.991 12.743 -12.080 1.00 73.19 85 LEU A C 1
ATOM 685 O O . LEU A 1 85 ? 11.892 12.273 -12.360 1.00 73.19 85 LEU A O 1
ATOM 689 N N . VAL A 1 86 ? 13.992 11.965 -11.654 1.00 70.12 86 VAL A N 1
ATOM 690 C CA . VAL A 1 86 ? 13.879 10.491 -11.556 1.00 70.12 86 VAL A CA 1
ATOM 691 C C . VAL A 1 86 ? 12.691 10.065 -10.680 1.00 70.12 86 VAL A C 1
ATOM 693 O O . VAL A 1 86 ? 12.015 9.081 -10.969 1.00 70.12 86 VAL A O 1
ATOM 696 N N . TYR A 1 87 ? 12.377 10.832 -9.632 1.00 71.56 87 TYR A N 1
ATOM 697 C CA . TYR A 1 87 ? 11.250 10.544 -8.744 1.00 71.56 87 TYR A CA 1
ATOM 698 C C . TYR A 1 87 ? 9.873 10.862 -9.341 1.00 71.56 87 TYR A C 1
ATOM 700 O O . TYR A 1 87 ? 8.873 10.410 -8.773 1.00 71.56 87 TYR A O 1
ATOM 708 N N . ASP A 1 88 ? 9.806 11.598 -10.456 1.00 75.81 88 ASP A N 1
ATOM 709 C CA . ASP A 1 88 ? 8.573 11.836 -11.218 1.00 75.81 88 ASP A CA 1
ATOM 710 C C . ASP A 1 88 ? 8.156 10.598 -12.014 1.00 75.81 88 ASP A C 1
ATOM 712 O O . ASP A 1 88 ? 7.109 10.590 -12.656 1.00 75.81 88 ASP A O 1
ATOM 716 N N . PHE A 1 89 ? 8.944 9.527 -11.953 1.00 75.69 89 PHE A N 1
ATOM 717 C CA . PHE A 1 89 ? 8.606 8.239 -12.520 1.00 75.69 89 PHE A CA 1
ATOM 718 C C . PHE A 1 89 ? 8.219 7.248 -11.425 1.00 75.69 89 PHE A C 1
ATOM 720 O O . PHE A 1 89 ? 8.722 7.271 -10.297 1.00 75.69 89 PHE A O 1
ATOM 727 N N . HIS A 1 90 ? 7.290 6.362 -11.759 1.00 68.31 90 HIS A N 1
ATOM 728 C CA . HIS A 1 90 ? 7.111 5.111 -11.053 1.00 68.31 90 HIS A CA 1
ATOM 729 C C . HIS A 1 90 ? 8.161 4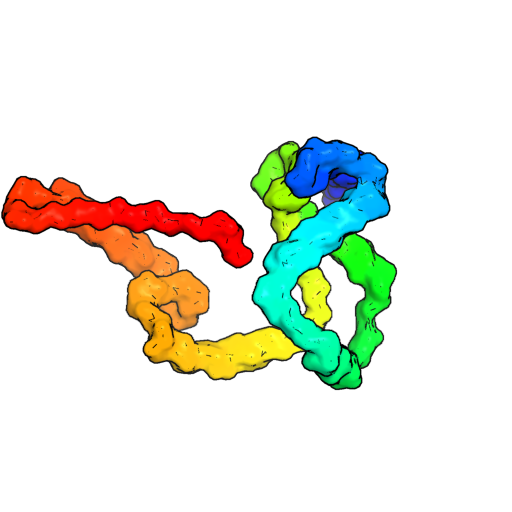.139 -11.583 1.00 68.31 90 HIS A C 1
ATOM 731 O O . HIS A 1 90 ? 8.096 3.787 -12.765 1.00 68.31 90 HIS A O 1
ATOM 737 N N . PRO A 1 91 ? 9.106 3.684 -10.747 1.00 64.94 91 PRO A N 1
ATOM 738 C CA . PRO A 1 91 ? 9.832 2.478 -11.082 1.00 64.94 91 PRO A CA 1
ATOM 739 C C . PRO A 1 91 ? 8.824 1.341 -11.085 1.00 64.94 91 PRO A C 1
ATOM 741 O O . PRO A 1 91 ? 8.218 1.025 -10.060 1.00 64.94 91 PRO A O 1
ATOM 744 N N . ILE A 1 92 ? 8.624 0.721 -12.232 1.00 65.38 92 ILE A N 1
ATOM 745 C CA . ILE A 1 92 ? 8.067 -0.616 -12.235 1.00 65.38 92 ILE A CA 1
ATOM 746 C C . ILE A 1 92 ? 9.244 -1.527 -12.551 1.00 65.38 92 ILE A C 1
ATOM 748 O O . ILE A 1 92 ? 10.046 -1.240 -13.433 1.00 65.38 92 ILE A O 1
ATOM 752 N N . PHE A 1 93 ? 9.411 -2.584 -11.766 1.00 65.44 93 PHE A N 1
ATOM 753 C CA . PHE A 1 93 ? 10.458 -3.567 -12.001 1.00 65.44 93 PHE A CA 1
ATOM 754 C C . PHE A 1 93 ? 9.811 -4.815 -12.597 1.00 65.44 93 PHE A C 1
ATOM 756 O O . PHE A 1 93 ? 8.892 -5.397 -12.011 1.00 65.44 93 PHE A O 1
ATOM 763 N N . LEU A 1 94 ? 10.293 -5.257 -13.760 1.00 58.44 94 LEU A N 1
ATOM 764 C CA . LEU A 1 94 ? 9.993 -6.594 -14.263 1.00 58.44 94 LEU A CA 1
ATOM 765 C C . LEU A 1 94 ? 10.860 -7.590 -13.499 1.00 58.44 94 LEU A C 1
ATOM 767 O O . LEU A 1 94 ? 11.974 -7.907 -13.893 1.00 58.44 94 LEU A O 1
ATOM 771 N N . CYS A 1 95 ? 10.346 -8.094 -12.382 1.00 61.34 95 CYS A N 1
ATOM 772 C CA . CYS A 1 95 ? 10.957 -9.242 -11.732 1.00 61.34 95 CYS A CA 1
ATOM 773 C C . CYS A 1 95 ? 10.670 -10.528 -12.526 1.00 61.34 95 CYS A C 1
ATOM 775 O O . CYS A 1 95 ? 9.583 -10.701 -13.095 1.00 61.34 95 CYS A O 1
ATOM 777 N N . ASN A 1 96 ? 11.650 -11.438 -12.545 1.00 64.69 96 ASN A N 1
ATOM 778 C CA . ASN A 1 96 ? 11.528 -12.761 -13.156 1.00 64.69 96 ASN A CA 1
ATOM 779 C C . ASN A 1 96 ? 10.269 -13.477 -12.614 1.00 64.69 96 ASN A C 1
ATOM 781 O O . ASN A 1 96 ? 9.942 -13.369 -11.430 1.00 64.69 96 ASN A O 1
ATOM 785 N N . VAL A 1 97 ? 9.554 -14.221 -13.465 1.00 64.69 97 VAL A N 1
ATOM 786 C CA . VAL A 1 97 ? 8.385 -15.031 -13.072 1.00 64.69 97 VAL A CA 1
ATOM 787 C C . VAL A 1 97 ? 8.710 -15.945 -11.886 1.00 64.69 97 VAL A C 1
ATOM 789 O O . VAL A 1 97 ? 7.878 -16.096 -10.993 1.00 64.69 97 VAL A O 1
ATOM 792 N N . VAL A 1 98 ? 9.933 -16.482 -11.826 1.00 61.56 98 VAL A N 1
ATOM 793 C CA . VAL A 1 98 ? 10.405 -17.298 -10.697 1.00 61.56 98 VAL A CA 1
ATOM 794 C C . VAL A 1 98 ? 10.425 -16.493 -9.395 1.00 61.56 98 VAL A C 1
ATOM 796 O O . VAL A 1 98 ? 9.919 -16.961 -8.377 1.00 61.56 98 VAL A O 1
ATOM 799 N N . TYR A 1 99 ? 10.908 -15.248 -9.434 1.00 67.62 99 TYR A N 1
ATOM 800 C CA . TYR A 1 99 ? 10.871 -14.347 -8.281 1.00 67.62 99 TYR A CA 1
ATOM 801 C C . TYR A 1 99 ? 9.429 -14.047 -7.860 1.00 67.62 99 TYR A C 1
ATOM 803 O O . TYR A 1 99 ? 9.093 -14.176 -6.688 1.00 67.62 99 TYR A O 1
ATOM 811 N N . LYS A 1 100 ? 8.535 -13.743 -8.813 1.00 72.19 100 LYS A N 1
ATOM 812 C CA . LYS A 1 100 ? 7.106 -13.524 -8.516 1.00 72.19 100 LYS A CA 1
ATOM 813 C C . LYS A 1 100 ? 6.478 -14.736 -7.831 1.00 72.19 100 LYS A C 1
ATOM 815 O O . LYS A 1 100 ? 5.702 -14.566 -6.890 1.00 72.19 100 LYS A O 1
ATOM 820 N N . LEU A 1 101 ? 6.812 -15.943 -8.287 1.00 69.88 101 LEU A N 1
ATOM 821 C CA . LEU A 1 101 ? 6.319 -17.186 -7.704 1.00 69.88 101 LEU A CA 1
ATOM 822 C C . LEU A 1 101 ? 6.842 -17.378 -6.275 1.00 69.88 101 LEU A C 1
ATOM 824 O O . LEU A 1 101 ? 6.045 -17.637 -5.373 1.00 69.88 101 LEU A O 1
ATOM 828 N N . ALA A 1 102 ? 8.144 -17.186 -6.052 1.00 74.25 102 ALA A N 1
ATOM 829 C CA . ALA A 1 102 ? 8.762 -17.281 -4.731 1.00 74.25 102 ALA A CA 1
ATOM 830 C C . ALA A 1 102 ? 8.186 -16.242 -3.751 1.00 74.25 102 ALA A C 1
ATOM 832 O O . ALA A 1 102 ? 7.711 -16.606 -2.673 1.00 74.25 102 ALA A O 1
ATOM 833 N N . SER A 1 103 ? 8.119 -14.965 -4.145 1.00 82.06 103 SER A N 1
ATOM 834 C CA . SER A 1 103 ? 7.504 -13.903 -3.338 1.00 82.06 103 SER A CA 1
ATOM 835 C C . SER A 1 103 ? 6.042 -14.211 -3.021 1.00 82.06 103 SER A C 1
ATOM 837 O O . SER A 1 103 ? 5.598 -14.012 -1.890 1.00 82.06 103 SER A O 1
ATOM 839 N N . LYS A 1 104 ? 5.283 -14.747 -3.987 1.00 84.06 104 LYS A N 1
ATOM 840 C CA . LYS A 1 104 ? 3.888 -15.143 -3.769 1.00 84.06 104 LYS A CA 1
ATOM 841 C C . LYS A 1 104 ? 3.769 -16.313 -2.795 1.00 84.06 104 LYS A C 1
ATOM 843 O O . LYS A 1 104 ? 2.878 -16.289 -1.947 1.00 84.06 104 LYS A O 1
ATOM 848 N N . ALA A 1 105 ? 4.647 -17.309 -2.892 1.00 83.75 105 ALA A N 1
ATOM 849 C CA . ALA A 1 105 ? 4.684 -18.436 -1.967 1.00 83.75 105 ALA A CA 1
ATOM 850 C C . ALA A 1 105 ? 4.959 -17.965 -0.531 1.00 83.75 105 ALA A C 1
ATOM 852 O O . ALA A 1 105 ? 4.220 -18.330 0.384 1.00 83.75 105 ALA A O 1
ATOM 853 N N . ILE A 1 106 ? 5.948 -17.084 -0.340 1.00 86.31 106 ILE A N 1
ATOM 854 C CA . ILE A 1 106 ? 6.259 -16.481 0.964 1.00 86.31 106 ILE A CA 1
ATOM 855 C C . ILE A 1 106 ? 5.064 -15.673 1.483 1.00 86.31 106 ILE A C 1
ATOM 857 O O . ILE A 1 106 ? 4.606 -15.907 2.600 1.00 86.31 106 ILE A O 1
ATOM 861 N N . ALA A 1 107 ? 4.498 -14.782 0.665 1.00 88.88 107 ALA A N 1
ATOM 862 C CA . ALA A 1 107 ? 3.341 -13.974 1.049 1.00 88.88 107 ALA A CA 1
ATOM 863 C C . ALA A 1 107 ? 2.141 -14.840 1.465 1.00 88.88 107 ALA A C 1
ATOM 865 O O . ALA A 1 107 ? 1.476 -14.546 2.456 1.00 88.88 107 ALA A O 1
ATOM 866 N N . ASN A 1 108 ? 1.884 -15.942 0.753 1.00 88.81 108 ASN A N 1
ATOM 867 C CA . ASN A 1 108 ? 0.820 -16.880 1.104 1.00 88.81 108 ASN A CA 1
ATOM 868 C C . ASN A 1 108 ? 1.080 -17.583 2.447 1.00 88.81 108 ASN A C 1
ATOM 870 O O . ASN A 1 108 ? 0.126 -17.803 3.190 1.00 88.81 108 ASN A O 1
ATOM 874 N N . ARG A 1 109 ? 2.340 -17.895 2.786 1.00 89.94 109 ARG A N 1
ATOM 875 C CA . ARG A 1 109 ? 2.708 -18.468 4.095 1.00 89.94 109 ARG A CA 1
ATOM 876 C C . ARG A 1 109 ? 2.605 -17.460 5.239 1.00 89.94 109 ARG A C 1
ATOM 878 O O . ARG A 1 109 ? 2.246 -17.850 6.342 1.00 89.94 109 ARG A O 1
ATOM 885 N N . LEU A 1 110 ? 2.895 -16.184 4.985 1.00 88.38 110 LEU A N 1
ATOM 886 C CA . LEU A 1 110 ? 2.786 -15.116 5.988 1.00 88.38 110 LEU A CA 1
ATOM 887 C C . LEU A 1 110 ? 1.337 -14.688 6.243 1.00 88.38 110 LEU A C 1
ATOM 889 O O . LEU A 1 110 ? 1.008 -14.227 7.333 1.00 88.38 110 LEU A O 1
ATOM 893 N N . LYS A 1 111 ? 0.453 -14.861 5.259 1.00 86.31 111 LYS A N 1
ATOM 894 C CA . LYS A 1 111 ? -0.936 -14.391 5.310 1.00 86.31 111 LYS A CA 1
ATOM 895 C C . LYS A 1 111 ? -1.720 -14.816 6.567 1.00 86.31 111 LYS A C 1
ATOM 897 O O . LYS A 1 111 ? -2.381 -13.950 7.133 1.00 86.31 111 LYS A O 1
ATOM 902 N N . PRO A 1 112 ? -1.654 -16.073 7.052 1.00 86.06 112 PRO A N 1
ATOM 903 C CA . PRO A 1 112 ? -2.343 -16.468 8.283 1.00 86.06 112 PRO A CA 1
ATOM 904 C C . PRO A 1 112 ? -1.777 -15.790 9.538 1.00 86.06 112 PRO A C 1
ATOM 906 O O . PRO A 1 112 ? -2.534 -15.507 10.460 1.00 86.06 112 PRO A O 1
ATOM 909 N N . LEU A 1 113 ? -0.471 -15.500 9.562 1.00 87.50 113 LEU A N 1
ATOM 910 C CA . LEU A 1 113 ? 0.201 -14.843 10.691 1.00 87.50 113 LEU A CA 1
ATOM 911 C C . LEU A 1 113 ? -0.176 -13.361 10.780 1.00 87.50 113 LEU A C 1
ATOM 913 O O . LEU A 1 113 ? -0.350 -12.822 11.872 1.00 87.50 113 LEU A O 1
ATOM 917 N N . LEU A 1 114 ? -0.368 -12.711 9.628 1.00 84.75 114 LEU A N 1
ATOM 918 C CA . LEU A 1 114 ? -0.764 -11.305 9.580 1.00 84.75 114 LEU A CA 1
ATOM 919 C C . LEU A 1 114 ? -2.082 -11.058 10.314 1.00 84.75 114 LEU A C 1
ATOM 921 O O . LEU A 1 114 ? -2.188 -10.046 10.994 1.00 84.75 114 LEU A O 1
ATOM 925 N N . ASN A 1 115 ? -3.038 -11.992 10.272 1.00 79.44 115 ASN A N 1
ATOM 926 C CA . ASN A 1 115 ? -4.323 -11.845 10.966 1.00 79.44 115 ASN A CA 1
ATOM 927 C C . ASN A 1 115 ? -4.178 -11.621 12.479 1.00 79.44 115 ASN A C 1
ATOM 929 O O . ASN A 1 115 ? -5.030 -10.965 13.070 1.00 79.44 115 ASN A O 1
ATOM 933 N N . THR A 1 116 ? -3.117 -12.146 13.099 1.00 85.31 116 THR A N 1
ATOM 934 C CA . THR A 1 116 ? -2.836 -11.952 14.530 1.00 85.31 116 THR A CA 1
ATOM 935 C C . THR A 1 116 ? -1.935 -10.754 14.822 1.00 85.31 116 THR A C 1
ATOM 937 O O . THR A 1 116 ? -1.912 -10.276 15.951 1.00 85.31 116 THR A O 1
ATOM 940 N N . SER A 1 117 ? -1.184 -10.269 13.830 1.00 86.88 117 SER A N 1
ATOM 941 C CA . SER A 1 117 ? -0.191 -9.202 14.014 1.00 86.88 117 SER A CA 1
ATOM 942 C C . SER A 1 117 ? -0.685 -7.817 13.595 1.00 86.88 117 SER A C 1
ATOM 944 O O . SER A 1 117 ? -0.124 -6.818 14.037 1.00 86.88 117 SER A O 1
ATOM 946 N N . ILE A 1 118 ? -1.707 -7.732 12.739 1.00 89.06 118 ILE A N 1
ATOM 947 C CA . ILE A 1 118 ? -2.240 -6.460 12.237 1.00 89.06 118 ILE A CA 1
ATOM 948 C C . ILE A 1 118 ? -3.446 -5.995 13.057 1.00 89.06 118 ILE A C 1
ATOM 950 O O . ILE A 1 118 ? -4.319 -6.783 13.422 1.00 89.06 118 ILE A O 1
ATOM 954 N N . SER A 1 119 ? -3.533 -4.687 13.296 1.00 87.88 119 SER A N 1
ATOM 955 C CA . SER A 1 119 ? -4.682 -4.085 13.981 1.00 87.88 119 SER A CA 1
ATOM 956 C C . SER A 1 119 ? -5.977 -4.290 13.189 1.00 87.88 119 SER A C 1
ATOM 958 O O . SER A 1 119 ? -5.970 -4.325 11.956 1.00 87.88 119 SER A O 1
ATOM 960 N N . ASN A 1 120 ? -7.113 -4.362 13.884 1.00 85.19 120 ASN A N 1
ATOM 961 C CA . ASN A 1 120 ? -8.440 -4.414 13.261 1.00 85.19 120 ASN A CA 1
ATOM 962 C C . ASN A 1 120 ? -8.745 -3.168 12.417 1.00 85.19 120 ASN A C 1
ATOM 964 O O . ASN A 1 120 ? -9.487 -3.261 11.448 1.00 85.19 120 ASN A O 1
ATOM 968 N N . SER A 1 121 ? -8.121 -2.029 12.730 1.00 85.25 121 SER A N 1
ATOM 969 C CA . SER A 1 121 ? -8.274 -0.773 11.982 1.00 85.25 121 SER A CA 1
ATOM 970 C C . SER A 1 121 ? -7.438 -0.714 10.693 1.00 85.25 121 SER A C 1
ATOM 972 O O . SER A 1 121 ? -7.479 0.281 9.974 1.00 85.25 121 SER A O 1
ATOM 974 N N . GLN A 1 122 ? -6.643 -1.747 10.388 1.00 85.94 122 GLN A N 1
ATOM 975 C CA . GLN A 1 122 ? -5.863 -1.830 9.153 1.00 85.94 122 GLN A CA 1
ATOM 976 C C . GLN A 1 122 ? -6.624 -2.645 8.101 1.00 85.94 122 GLN A C 1
ATOM 978 O O . GLN A 1 122 ? -6.539 -3.873 8.075 1.00 85.94 122 GLN A O 1
ATOM 983 N N . SER A 1 123 ? -7.369 -1.972 7.223 1.00 85.25 123 SER A N 1
ATOM 984 C CA . SER A 1 123 ? -8.184 -2.655 6.201 1.00 85.25 123 SER A CA 1
ATOM 985 C C . SER A 1 123 ? -7.496 -2.814 4.841 1.00 85.25 123 SER A C 1
ATOM 987 O O . SER A 1 123 ? -7.830 -3.718 4.078 1.00 85.25 123 SER A O 1
ATOM 989 N N . ALA A 1 124 ? -6.506 -1.977 4.518 1.00 84.50 124 ALA A N 1
ATOM 990 C CA . ALA A 1 124 ? -5.798 -2.057 3.241 1.00 84.50 124 ALA A CA 1
ATOM 991 C C . ALA A 1 124 ? -4.913 -3.315 3.150 1.00 84.50 124 ALA A C 1
ATOM 993 O O . ALA A 1 124 ? -4.204 -3.652 4.096 1.00 84.50 124 ALA A O 1
ATOM 994 N N . PHE A 1 125 ? -4.924 -3.973 1.985 1.00 82.62 125 PHE A N 1
ATOM 995 C CA . PHE A 1 125 ? -4.111 -5.159 1.662 1.00 82.62 125 PHE A CA 1
ATOM 996 C C . PHE A 1 125 ? -4.349 -6.401 2.545 1.00 82.62 125 PHE A C 1
ATOM 998 O O . PHE A 1 125 ? -3.561 -7.348 2.507 1.00 82.62 125 PHE A O 1
ATOM 1005 N N . VAL A 1 126 ? -5.464 -6.450 3.279 1.00 85.25 126 VAL A N 1
ATOM 1006 C CA . VAL A 1 126 ? -5.878 -7.610 4.081 1.00 85.25 126 VAL A CA 1
ATOM 1007 C C . VAL A 1 126 ? -7.033 -8.324 3.388 1.00 85.25 126 VAL A C 1
ATOM 1009 O O . VAL A 1 126 ? -8.011 -7.703 2.979 1.00 85.25 126 VAL A O 1
ATOM 1012 N N . LEU A 1 127 ? -6.940 -9.649 3.242 1.00 83.62 127 LEU A N 1
ATOM 1013 C CA . LEU A 1 127 ? -8.022 -10.422 2.629 1.00 83.62 127 LEU A CA 1
ATOM 1014 C C . LEU A 1 127 ? -9.275 -10.369 3.513 1.00 83.62 127 LEU A C 1
ATOM 1016 O O . LEU A 1 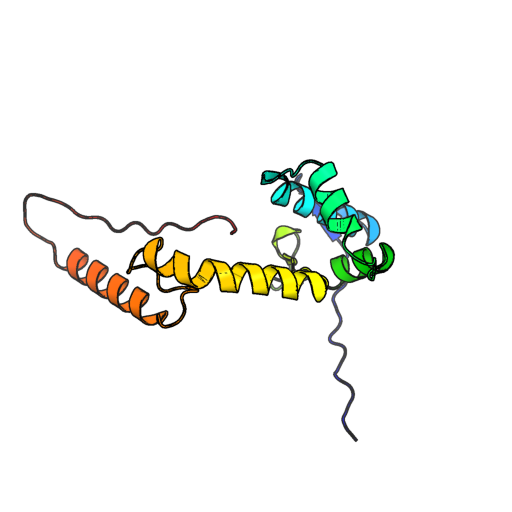127 ? -9.199 -10.673 4.698 1.00 83.62 127 LEU A O 1
ATOM 1020 N N . GLY A 1 128 ? -10.421 -10.049 2.911 1.00 86.00 128 GLY A N 1
ATOM 1021 C CA . GLY A 1 128 ? -11.713 -10.036 3.600 1.00 86.00 128 GLY A CA 1
ATOM 1022 C C . GLY A 1 128 ? -12.029 -8.740 4.350 1.00 86.00 128 GLY A C 1
ATOM 1023 O O . GLY A 1 128 ? -13.091 -8.666 4.954 1.00 86.00 128 GLY A O 1
ATOM 1024 N N . ARG A 1 129 ? -11.155 -7.724 4.291 1.00 88.44 129 ARG A N 1
ATOM 1025 C CA . ARG A 1 129 ? -11.438 -6.368 4.787 1.00 88.44 129 ARG A CA 1
ATOM 1026 C C . ARG A 1 129 ? -11.672 -5.425 3.615 1.00 88.44 129 ARG A C 1
ATOM 1028 O O . ARG A 1 129 ? -11.014 -5.550 2.578 1.00 88.44 129 ARG A O 1
ATOM 1035 N N . LEU A 1 130 ? -12.616 -4.503 3.760 1.00 90.19 130 LEU A N 1
ATOM 1036 C CA . LEU A 1 130 ? -12.962 -3.552 2.712 1.00 90.19 130 LEU A CA 1
ATOM 1037 C C . LEU A 1 130 ? -12.296 -2.208 2.992 1.00 90.19 130 LEU A C 1
ATOM 1039 O O . LEU A 1 130 ? -12.196 -1.759 4.129 1.00 90.19 130 LEU A O 1
ATOM 1043 N N . ILE A 1 131 ? -11.880 -1.502 1.937 1.00 88.00 131 ILE A N 1
ATOM 1044 C CA . ILE A 1 131 ? -11.329 -0.145 2.089 1.00 88.00 131 ILE A CA 1
ATOM 1045 C C . ILE A 1 131 ? -12.343 0.817 2.734 1.00 88.00 131 ILE A C 1
ATOM 1047 O O . ILE A 1 131 ? -11.955 1.746 3.440 1.00 88.00 131 ILE A O 1
ATOM 1051 N N . PHE A 1 132 ? -13.638 0.556 2.533 1.00 90.81 132 PHE A N 1
ATOM 1052 C CA . PHE A 1 132 ? -14.733 1.320 3.123 1.00 90.81 132 PHE A CA 1
ATOM 1053 C C . PHE A 1 132 ? -14.771 1.243 4.651 1.00 90.81 132 PHE A C 1
ATOM 1055 O O . PHE A 1 132 ? -15.176 2.222 5.272 1.00 90.81 132 PHE A O 1
ATOM 1062 N N . ASP A 1 133 ? -14.278 0.163 5.259 1.00 88.94 133 ASP A N 1
ATOM 1063 C CA . ASP A 1 133 ? -14.239 0.019 6.718 1.00 88.94 133 ASP A CA 1
ATOM 1064 C C . ASP A 1 133 ? -13.400 1.150 7.344 1.00 88.94 133 ASP A C 1
ATOM 1066 O O . ASP A 1 133 ? -13.812 1.794 8.307 1.00 88.94 133 ASP A O 1
ATOM 1070 N N . ASN A 1 134 ? -12.266 1.494 6.720 1.00 89.44 134 ASN A N 1
ATOM 1071 C CA . ASN A 1 134 ? -11.424 2.611 7.161 1.00 89.44 134 ASN A CA 1
ATOM 1072 C C . ASN A 1 134 ? -12.089 3.979 6.950 1.00 89.44 134 ASN A C 1
ATOM 1074 O O . ASN A 1 134 ? -11.857 4.898 7.735 1.00 89.44 134 ASN A O 1
ATOM 1078 N N . VAL A 1 135 ? -12.900 4.129 5.897 1.00 91.12 135 VAL A N 1
ATOM 1079 C CA . VAL A 1 135 ? -13.637 5.374 5.623 1.00 91.12 135 VAL A CA 1
ATOM 1080 C C . VAL A 1 135 ? -14.699 5.606 6.695 1.00 91.12 135 VAL A C 1
ATOM 1082 O O . VAL A 1 135 ? -14.822 6.726 7.186 1.00 91.12 135 VAL A O 1
ATOM 1085 N N . LEU A 1 136 ? -15.421 4.555 7.093 1.00 92.19 136 LEU A N 1
ATOM 1086 C CA . LEU A 1 136 ? -16.425 4.624 8.157 1.00 92.19 136 LEU A CA 1
ATOM 1087 C C . LEU A 1 136 ? -15.794 4.999 9.499 1.00 92.19 136 LEU A C 1
ATOM 1089 O O . LEU A 1 136 ? -16.248 5.946 10.136 1.00 92.19 136 LEU A O 1
ATOM 1093 N N . VAL A 1 137 ? -14.692 4.343 9.876 1.00 91.56 137 VAL A N 1
ATOM 1094 C CA . VAL A 1 137 ? -13.961 4.675 11.110 1.00 91.56 137 VAL A CA 1
ATOM 1095 C C . VAL A 1 137 ? -13.488 6.132 11.095 1.00 91.56 137 VAL A C 1
ATOM 1097 O O . VAL A 1 137 ? -13.672 6.855 12.073 1.00 91.56 137 VAL A O 1
ATOM 1100 N N . ALA A 1 138 ? -12.915 6.604 9.984 1.00 92.50 138 ALA A N 1
ATOM 1101 C CA . ALA A 1 138 ? -12.490 7.998 9.862 1.00 92.50 138 ALA A CA 1
ATOM 1102 C C . ALA A 1 138 ? -13.671 8.980 9.963 1.00 92.50 138 ALA A C 1
ATOM 1104 O O . ALA A 1 138 ? -13.542 10.035 10.588 1.00 92.50 138 ALA A O 1
ATOM 1105 N N . TYR A 1 139 ? -14.820 8.633 9.376 1.00 93.56 139 TYR A N 1
ATOM 1106 C CA . TYR A 1 139 ? -16.037 9.434 9.447 1.00 93.56 139 TYR A CA 1
ATOM 1107 C C . TYR A 1 139 ? -16.568 9.536 10.882 1.00 93.56 139 TYR A C 1
ATOM 1109 O O . TYR A 1 139 ? -16.843 10.642 11.344 1.00 93.56 139 TYR A O 1
ATOM 1117 N N . GLU A 1 140 ? -16.647 8.422 11.611 1.00 93.81 140 GLU A N 1
ATOM 1118 C CA . GLU A 1 140 ? -17.084 8.393 13.012 1.00 93.81 140 GLU A CA 1
ATOM 1119 C C . GLU A 1 140 ? -16.146 9.180 13.928 1.00 93.81 140 GLU A C 1
ATOM 1121 O O . GLU A 1 140 ? -16.609 9.982 14.742 1.00 93.81 140 GLU A O 1
ATOM 1126 N N . VAL A 1 141 ? -14.828 9.017 13.765 1.00 93.12 141 VAL A N 1
ATOM 1127 C CA . VAL A 1 141 ? -13.829 9.786 14.521 1.00 93.12 141 VAL A CA 1
ATOM 1128 C C . VAL A 1 141 ? -13.993 11.279 14.247 1.00 93.12 141 VAL A C 1
ATOM 1130 O O . VAL A 1 141 ? -14.030 12.075 15.184 1.00 93.12 141 VAL A O 1
ATOM 1133 N N . ASN A 1 142 ? -14.139 11.677 12.982 1.00 94.31 142 ASN A N 1
ATOM 1134 C CA . ASN A 1 142 ? -14.316 13.081 12.626 1.00 94.31 142 ASN A CA 1
ATOM 1135 C C . ASN A 1 142 ? -15.640 13.647 13.162 1.00 94.31 142 ASN A C 1
ATOM 1137 O O . ASN A 1 142 ? -15.668 14.755 13.691 1.00 94.31 142 ASN A O 1
ATOM 1141 N N . HIS A 1 143 ? -16.724 12.873 13.078 1.00 94.31 143 HIS A N 1
ATOM 1142 C CA . HIS A 1 143 ? -18.021 13.242 13.634 1.00 94.31 143 HIS A CA 1
ATOM 1143 C C . HIS A 1 143 ? -17.946 13.432 15.152 1.00 94.31 143 HIS A C 1
ATOM 1145 O O . HIS A 1 143 ? -18.422 14.444 15.665 1.00 94.31 143 HIS A O 1
ATOM 1151 N N . TYR A 1 144 ? -17.322 12.495 15.872 1.00 93.31 144 TYR A N 1
ATOM 1152 C CA . TYR A 1 144 ? -17.120 12.601 17.315 1.00 93.31 144 TYR A CA 1
ATOM 1153 C C . TYR A 1 144 ? -16.340 13.868 17.668 1.00 93.31 144 TYR A C 1
ATOM 1155 O O . TYR A 1 144 ? -16.807 14.654 18.486 1.00 93.31 144 TYR A O 1
ATOM 1163 N N . LEU A 1 145 ? -15.199 14.103 17.012 1.00 93.25 145 LEU A N 1
ATOM 1164 C CA . LEU A 1 145 ? -14.368 15.288 17.242 1.00 93.25 145 LEU A CA 1
ATOM 1165 C C . LEU A 1 145 ? -15.126 16.588 16.968 1.00 93.25 145 LEU A C 1
ATOM 1167 O O . LEU A 1 145 ? -15.029 17.521 17.762 1.00 93.25 145 LEU A O 1
ATOM 1171 N N . ALA A 1 146 ? -15.912 16.634 15.889 1.00 90.88 146 ALA A N 1
ATOM 1172 C CA . ALA A 1 146 ? -16.709 17.802 15.539 1.00 90.88 146 ALA A CA 1
ATOM 1173 C C . ALA A 1 146 ? -17.743 18.146 16.617 1.00 90.88 146 ALA A C 1
ATOM 1175 O O . ALA A 1 146 ? -17.980 19.321 16.849 1.00 90.88 146 ALA A O 1
ATOM 1176 N N . HIS A 1 147 ? -18.316 17.154 17.303 1.00 90.88 147 HIS A N 1
ATOM 1177 C CA . HIS A 1 147 ? -19.355 17.364 18.319 1.00 90.88 147 HIS A CA 1
ATOM 1178 C C . HIS A 1 147 ? -18.813 17.431 19.757 1.00 90.88 147 HIS A C 1
ATOM 1180 O O . HIS A 1 147 ? -19.577 17.615 20.710 1.00 90.88 147 HIS A O 1
ATOM 1186 N N . LYS A 1 148 ? -17.496 17.292 19.953 1.00 86.81 148 LYS A N 1
ATOM 1187 C CA . LYS A 1 148 ? -16.872 17.241 21.280 1.00 86.81 148 LYS A CA 1
ATOM 1188 C C . LYS A 1 148 ? -16.548 18.645 21.810 1.00 86.81 148 LYS A C 1
ATOM 1190 O O . LYS A 1 148 ? -15.390 19.035 21.906 1.00 86.81 148 LYS A O 1
ATOM 1195 N N . TYR A 1 149 ? -17.578 19.385 22.223 1.00 84.50 149 TYR A N 1
ATOM 1196 C CA . TYR A 1 149 ? -17.443 20.781 22.683 1.00 84.50 149 TYR A CA 1
ATOM 1197 C C . TYR A 1 149 ? -17.235 20.969 24.198 1.00 84.50 149 TYR A C 1
ATOM 1199 O O . TYR A 1 149 ? -16.962 22.081 24.642 1.00 84.50 149 TYR A O 1
ATOM 1207 N N . GLN A 1 150 ? -17.389 19.919 25.014 1.00 84.19 150 GLN A N 1
ATOM 1208 C CA . GLN A 1 150 ? -17.356 20.018 26.483 1.00 84.19 150 GLN A CA 1
ATOM 1209 C C . GLN A 1 150 ? -16.557 18.884 27.137 1.00 84.19 150 GLN A C 1
ATOM 1211 O O . GLN A 1 150 ? -16.433 17.795 26.578 1.00 84.19 150 GLN A O 1
ATOM 1216 N N . GLY A 1 151 ? -16.043 19.121 28.348 1.00 85.12 151 GLY A N 1
ATOM 1217 C CA . GLY A 1 151 ? -15.317 18.152 29.181 1.00 85.12 151 GLY A CA 1
ATOM 1218 C C . GLY A 1 151 ? -13.830 18.478 29.353 1.00 85.12 151 GLY A C 1
ATOM 1219 O O . GLY A 1 151 ? -13.272 19.285 28.623 1.00 85.12 151 GLY A O 1
ATOM 1220 N N . ASN A 1 152 ? -13.179 17.816 30.310 1.00 85.12 152 ASN A N 1
ATOM 1221 C CA . ASN A 1 152 ? -11.823 18.162 30.765 1.00 85.12 152 ASN A CA 1
ATOM 1222 C C . ASN A 1 152 ? -10.678 17.624 29.877 1.00 85.12 152 ASN A C 1
ATOM 1224 O O . ASN A 1 152 ? -9.510 17.721 30.241 1.00 85.12 152 ASN A O 1
ATOM 1228 N N . SER A 1 153 ? -11.003 17.016 28.731 1.00 86.38 153 SER A N 1
ATOM 1229 C CA . SER A 1 153 ? -10.035 16.411 27.806 1.00 86.38 153 SER A CA 1
ATOM 1230 C C . SER A 1 153 ? -10.340 16.831 26.372 1.00 86.38 153 SER A C 1
ATOM 1232 O O . SER A 1 153 ? -11.481 16.674 25.909 1.00 86.38 153 SER A O 1
ATOM 1234 N N . GLY A 1 154 ? -9.313 17.353 25.697 1.00 87.50 154 GLY A N 1
ATOM 1235 C CA . GLY A 1 154 ? -9.313 17.687 24.275 1.00 87.50 154 GLY A CA 1
ATOM 1236 C C . GLY A 1 154 ? -8.767 16.538 23.431 1.00 87.50 154 GLY A C 1
ATOM 1237 O O . GLY A 1 154 ? -7.924 15.768 23.888 1.00 87.50 154 GLY A O 1
ATOM 1238 N N . TYR A 1 155 ? -9.258 16.429 22.201 1.00 90.62 155 TYR A N 1
ATOM 1239 C CA . TYR A 1 155 ? -8.882 15.385 21.253 1.00 90.62 155 TYR A CA 1
ATOM 1240 C C . TYR A 1 155 ? -8.492 16.026 19.918 1.00 90.62 155 TYR A C 1
ATOM 1242 O O . TYR A 1 155 ? -9.064 17.044 19.532 1.00 90.62 155 TYR A O 1
ATOM 1250 N N . VAL A 1 156 ? -7.527 15.432 19.213 1.00 91.25 156 VAL A N 1
ATOM 1251 C CA . VAL A 1 156 ? -7.023 15.910 17.917 1.00 91.25 156 VAL A CA 1
ATOM 1252 C C . VAL A 1 156 ? -6.880 14.724 16.970 1.00 91.25 156 VAL A C 1
ATOM 1254 O O . VAL A 1 156 ? -6.433 13.654 17.378 1.00 91.25 156 VAL A O 1
ATOM 1257 N N . SER A 1 157 ? -7.242 14.925 15.702 1.00 91.56 157 SER A N 1
ATOM 1258 C CA . SER A 1 157 ? -6.948 13.977 14.626 1.00 91.56 157 SER A CA 1
ATOM 1259 C C . SER A 1 157 ? -5.644 14.360 13.932 1.00 91.56 157 SER A C 1
ATOM 1261 O O . SER A 1 157 ? -5.435 15.525 13.592 1.00 91.56 157 SER A O 1
ATOM 1263 N N . LEU A 1 158 ? -4.775 13.375 13.709 1.00 92.31 158 LEU A N 1
ATOM 1264 C CA . LEU A 1 158 ? -3.504 13.541 13.014 1.00 92.31 158 LEU A CA 1
ATOM 1265 C C . LEU A 1 158 ? -3.525 12.715 11.732 1.00 92.31 158 LEU A C 1
ATOM 1267 O O . LEU A 1 158 ? -3.625 11.490 11.770 1.00 92.31 158 LEU A O 1
ATOM 1271 N N . LYS A 1 159 ? -3.396 13.392 10.590 1.00 91.44 159 LYS A N 1
ATOM 1272 C CA . LYS A 1 159 ? -3.186 12.737 9.300 1.00 91.44 159 LYS A CA 1
ATOM 1273 C C . LYS A 1 159 ? -1.686 12.628 9.052 1.00 91.44 159 LYS A C 1
ATOM 1275 O O . LYS A 1 159 ? -1.029 13.636 8.811 1.00 91.44 159 LYS A O 1
ATOM 1280 N N . LEU A 1 160 ? -1.169 11.406 9.118 1.00 91.25 160 LEU A N 1
ATOM 1281 C CA . LEU A 1 160 ? 0.228 11.091 8.834 1.00 91.25 160 LEU A CA 1
ATOM 1282 C C . LEU A 1 160 ? 0.327 10.440 7.455 1.00 91.25 160 LEU A C 1
ATOM 1284 O O . LEU A 1 160 ? -0.504 9.601 7.109 1.00 91.25 160 LEU A O 1
ATOM 1288 N N . ASP A 1 161 ? 1.335 10.835 6.685 1.00 87.75 161 ASP A N 1
ATOM 1289 C CA . ASP A 1 161 ? 1.670 10.232 5.397 1.00 87.75 161 ASP A CA 1
ATOM 1290 C C . ASP A 1 161 ? 3.174 9.958 5.354 1.00 87.75 161 ASP A C 1
ATOM 1292 O O . ASP A 1 161 ? 3.968 10.724 5.909 1.00 87.75 161 ASP A O 1
ATOM 1296 N N . LEU A 1 162 ? 3.559 8.849 4.733 1.00 83.62 162 LEU A N 1
ATOM 1297 C CA . LEU A 1 162 ? 4.956 8.450 4.611 1.00 83.62 162 LEU A CA 1
ATOM 1298 C C . LEU A 1 162 ? 5.474 8.884 3.243 1.00 83.62 162 LEU A C 1
ATOM 1300 O O . LEU A 1 162 ? 4.877 8.593 2.205 1.00 83.62 162 LEU A O 1
ATOM 1304 N N . SER A 1 163 ? 6.606 9.586 3.228 1.00 69.00 163 SER A N 1
ATOM 1305 C CA . SER A 1 163 ? 7.247 9.995 1.985 1.00 69.00 163 SER A CA 1
ATOM 1306 C C . SER A 1 163 ? 7.907 8.787 1.321 1.00 69.00 163 SER A C 1
ATOM 1308 O O . SER A 1 163 ? 9.086 8.514 1.531 1.00 69.00 163 SER A O 1
ATOM 1310 N N . LYS A 1 164 ? 7.138 8.135 0.438 1.00 63.81 164 LYS A N 1
ATOM 1311 C CA . LYS A 1 164 ? 7.478 6.881 -0.259 1.00 63.81 164 LYS A CA 1
ATOM 1312 C C . LYS A 1 164 ? 7.309 5.662 0.661 1.00 63.81 164 LYS A C 1
ATOM 1314 O O . LYS A 1 164 ? 7.539 5.742 1.864 1.00 63.81 164 LYS A O 1
ATOM 1319 N N . ALA A 1 165 ? 6.871 4.557 0.065 1.00 53.16 165 ALA A N 1
ATOM 1320 C CA . ALA A 1 165 ? 6.688 3.255 0.700 1.00 53.16 165 ALA A CA 1
ATOM 1321 C C . ALA A 1 165 ? 7.594 2.225 0.024 1.00 53.16 165 ALA A C 1
ATOM 1323 O O . ALA A 1 165 ? 7.855 2.408 -1.191 1.00 53.16 165 ALA A O 1
#

Foldseek 3Di:
DDDPDPPPDPPQPQWEAAPVRDIDGDDVRVLVRLCVVVCVVPCPCVPPPVVVVVVVVVDDPPADPVNQSVQQRVAFQACDPDDHYSVRTDRDHPDDPVVVVVVVVVCVVCLVVCVVVDDPLDQPPHPPRDPVSNVVVVVVVVVCLVPPPDDDDHDDDDDDDDPDD

Organism: NCBI:txid2727405

Sequence (165 aa):
MLEPLNKATVRRLKILRNNARVEVYGPNENQATIAEYFSNIFKSTNPDSWVIEEILSCLEPRVMEEMNEEFLMSMLLPKCANPELVYDFHPIFLCNVVYKLASKAIANRLKPLLNTSISNSQSAFVLGRLIFDNVLVAYEVNHYLAHKYQGNSGYVSLKLDLSKA

Radius of gyration: 22.78 Å; chains: 1; bounding box: 46×43×70 Å